Protein AF-A0A382JKB8-F1 (afdb_monomer_lite)

pLDDT: mean 86.58, std 8.22, range [66.44, 96.44]

Foldseek 3Di:
DFFDPVQKDWDDDQWPPPPDPPDTDGDIDIDGGDDDPPDDDPDPD

Structure (mmCIF, N/CA/C/O backbone):
data_AF-A0A382JKB8-F1
#
_entry.id   AF-A0A382JKB8-F1
#
loop_
_atom_site.group_PDB
_atom_site.id
_atom_site.type_symbol
_atom_site.label_atom_id
_atom_site.label_alt_id
_atom_site.label_comp_id
_atom_site.label_asym_id
_atom_site.label_entity_id
_atom_site.label_seq_id
_atom_site.pdbx_PDB_ins_code
_atom_site.Cartn_x
_atom_site.Cartn_y
_atom_site.Cartn_z
_atom_site.occupancy
_atom_site.B_iso_or_equiv
_atom_site.auth_seq_id
_atom_site.auth_comp_id
_atom_site.auth_asym_id
_atom_site.auth_atom_id
_atom_site.pdbx_PDB_model_num
ATOM 1 N N . MET A 1 1 ? -7.580 0.491 19.165 1.00 76.75 1 MET A N 1
ATOM 2 C CA . MET A 1 1 ? -6.516 -0.141 18.357 1.00 76.75 1 MET A CA 1
ATOM 3 C C . MET A 1 1 ? -6.936 -0.084 16.906 1.00 76.75 1 MET A C 1
ATOM 5 O O . MET A 1 1 ? -8.102 -0.347 16.639 1.00 76.75 1 MET A O 1
ATOM 9 N N . VAL A 1 2 ? -6.029 0.291 16.007 1.00 86.69 2 VAL A N 1
ATOM 10 C CA . VAL A 1 2 ? -6.259 0.232 14.559 1.00 86.69 2 VAL A CA 1
ATOM 11 C C . VAL A 1 2 ? -5.477 -0.977 14.047 1.00 86.69 2 VAL A C 1
ATOM 13 O O . VAL A 1 2 ? -4.267 -1.023 14.239 1.00 86.69 2 VAL A O 1
ATOM 16 N N . GLY A 1 3 ? -6.187 -1.970 13.503 1.00 94.31 3 GLY A N 1
ATOM 17 C CA . GLY A 1 3 ? -5.622 -3.251 13.062 1.00 94.31 3 GLY A CA 1
ATOM 18 C C . GLY A 1 3 ? -5.692 -4.382 14.096 1.00 94.31 3 GLY A C 1
ATOM 19 O O . GLY A 1 3 ? -5.663 -4.153 15.306 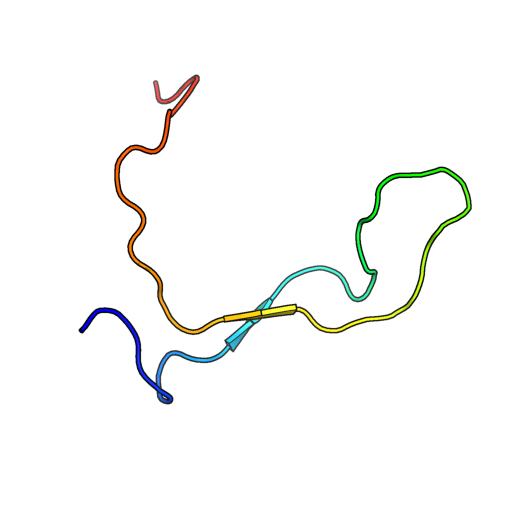1.00 94.31 3 GLY A O 1
ATOM 20 N N . ASN A 1 4 ? -5.809 -5.616 13.601 1.00 94.69 4 ASN A N 1
ATOM 21 C CA . ASN A 1 4 ? -5.746 -6.862 14.367 1.00 94.69 4 ASN A CA 1
ATOM 22 C C . ASN A 1 4 ? -5.320 -8.020 13.435 1.00 94.69 4 ASN A C 1
ATOM 24 O O . ASN A 1 4 ? -4.914 -7.786 12.297 1.00 94.69 4 ASN A O 1
ATOM 28 N N . GLN A 1 5 ? -5.389 -9.266 13.911 1.00 95.19 5 GLN A N 1
ATOM 29 C CA . GLN A 1 5 ? -5.036 -10.432 13.095 1.00 95.19 5 GLN A CA 1
ATOM 30 C C . GLN A 1 5 ? -5.999 -10.658 11.920 1.00 95.19 5 GLN A C 1
ATOM 32 O O . GLN A 1 5 ? -5.567 -11.142 10.879 1.00 95.19 5 GLN A O 1
ATOM 37 N N . ASP A 1 6 ? -7.265 -10.257 12.056 1.00 96.44 6 ASP A N 1
ATOM 38 C CA . ASP A 1 6 ? -8.273 -10.385 10.997 1.00 96.44 6 ASP A CA 1
ATOM 39 C C . ASP A 1 6 ? -8.008 -9.434 9.823 1.00 96.44 6 ASP A C 1
ATOM 41 O O . ASP A 1 6 ? -8.518 -9.656 8.730 1.00 96.44 6 ASP A O 1
ATOM 45 N N . THR A 1 7 ? -7.216 -8.377 10.036 1.00 95.44 7 THR A N 1
ATOM 46 C CA . THR A 1 7 ? -6.835 -7.421 8.987 1.00 95.44 7 THR A CA 1
ATOM 47 C C . THR A 1 7 ? -5.412 -7.606 8.476 1.00 95.44 7 TH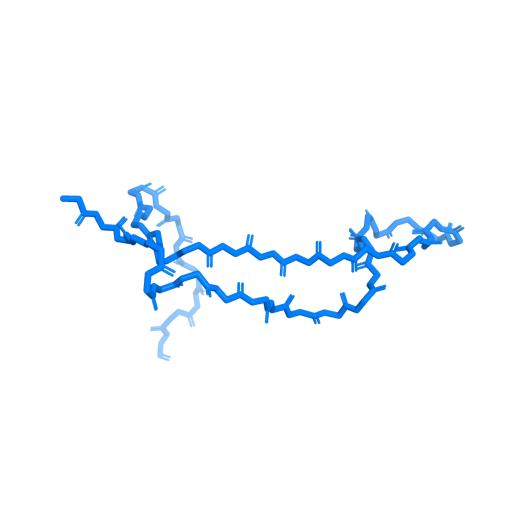R A C 1
ATOM 49 O O . THR A 1 7 ? -4.921 -6.770 7.719 1.00 95.44 7 THR A O 1
ATOM 52 N N . PHE A 1 8 ? -4.727 -8.671 8.898 1.00 94.88 8 PHE A N 1
ATOM 53 C CA . PHE A 1 8 ? -3.393 -8.993 8.411 1.00 94.88 8 PHE A CA 1
ATOM 54 C C . PHE A 1 8 ? -3.459 -9.588 7.007 1.00 94.8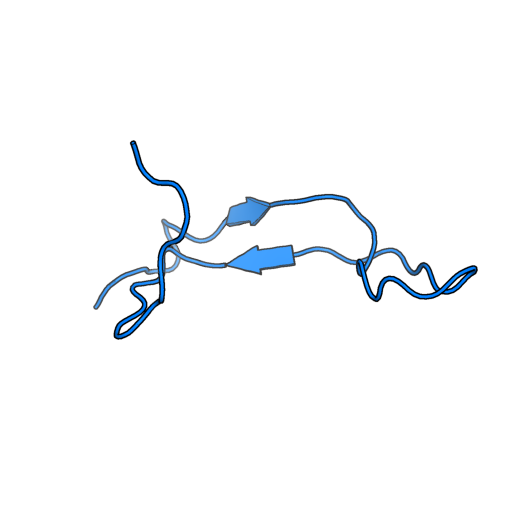8 8 PHE A C 1
ATOM 56 O O . PHE A 1 8 ? -4.031 -10.656 6.795 1.00 94.88 8 PHE A O 1
ATOM 63 N N . GLU A 1 9 ? -2.785 -8.941 6.065 1.00 93.38 9 GLU A N 1
ATOM 64 C CA . GLU A 1 9 ? -2.734 -9.387 4.676 1.00 93.38 9 GLU A CA 1
ATOM 65 C C . GLU A 1 9 ? -1.322 -9.224 4.095 1.00 93.38 9 GLU A C 1
ATOM 67 O O . GLU A 1 9 ? -0.514 -8.415 4.564 1.00 93.38 9 GLU A O 1
ATOM 72 N N . MET A 1 10 ? -1.015 -10.031 3.073 1.00 90.94 10 MET A N 1
ATOM 73 C CA . MET A 1 10 ? 0.230 -9.944 2.308 1.00 90.94 10 MET A CA 1
ATOM 74 C C . MET A 1 10 ? 0.007 -9.110 1.048 1.00 90.94 10 MET A C 1
ATOM 76 O O . MET A 1 10 ? -0.890 -9.403 0.260 1.00 90.94 10 MET A O 1
ATOM 80 N N . TYR A 1 11 ? 0.861 -8.115 0.826 1.00 82.62 11 TYR A N 1
ATOM 81 C CA . TYR A 1 11 ? 0.735 -7.165 -0.278 1.00 82.62 11 TYR A CA 1
ATOM 82 C C . TYR A 1 11 ? 2.061 -6.985 -1.029 1.00 82.62 11 TYR A C 1
ATOM 84 O O . TYR A 1 11 ? 3.139 -7.271 -0.513 1.00 82.62 11 TYR A O 1
ATOM 92 N N . GLY A 1 12 ? 1.990 -6.449 -2.249 1.00 79.06 12 GLY A N 1
ATOM 93 C CA . GLY A 1 12 ? 3.160 -6.009 -3.013 1.00 79.06 12 GLY A CA 1
ATOM 94 C C . GLY A 1 12 ? 3.852 -7.082 -3.863 1.00 79.06 12 GLY A C 1
ATOM 95 O O . GLY A 1 12 ? 3.397 -8.214 -4.012 1.00 79.06 12 GLY A O 1
ATOM 96 N N . THR A 1 13 ? 4.964 -6.680 -4.477 1.00 74.88 13 THR A N 1
ATOM 97 C CA . THR A 1 13 ? 5.775 -7.498 -5.392 1.00 74.88 13 THR A CA 1
ATOM 98 C C . THR A 1 13 ? 6.670 -8.460 -4.593 1.00 74.88 13 THR A C 1
ATOM 100 O O . THR A 1 13 ? 7.168 -8.060 -3.538 1.00 74.88 13 THR A O 1
ATOM 103 N N . PRO A 1 14 ? 6.962 -9.691 -5.070 1.00 80.19 14 PRO A N 1
ATOM 104 C CA . PRO A 1 14 ? 7.792 -10.662 -4.345 1.00 80.19 14 PRO A CA 1
ATOM 105 C C . PRO A 1 14 ? 9.289 -10.309 -4.349 1.00 80.19 14 PRO A C 1
ATOM 107 O O . PRO A 1 14 ? 10.119 -11.205 -4.421 1.00 80.19 14 PRO A O 1
ATOM 110 N N . TYR A 1 15 ? 9.659 -9.029 -4.321 1.00 85.06 15 TYR A N 1
ATOM 111 C CA . TYR A 1 15 ? 11.040 -8.550 -4.300 1.00 85.06 15 TYR A CA 1
ATOM 112 C C . TYR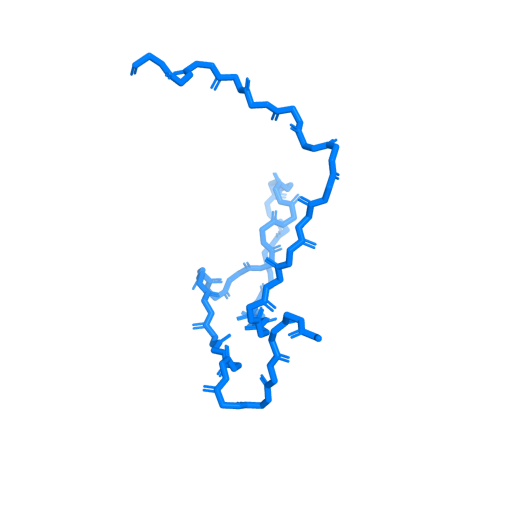 A 1 15 ? 11.190 -7.452 -3.251 1.00 85.06 15 TYR A C 1
ATOM 114 O O . TYR A 1 15 ? 10.316 -6.603 -3.132 1.00 85.06 15 TYR A O 1
ATOM 122 N N . CYS A 1 16 ? 12.316 -7.438 -2.534 1.00 81.38 16 CYS A N 1
ATOM 123 C CA . CYS A 1 16 ? 12.582 -6.540 -1.399 1.00 81.38 16 CYS A CA 1
ATOM 124 C C . CYS A 1 16 ? 12.576 -5.038 -1.703 1.00 81.38 16 CYS A C 1
ATOM 126 O O . CYS A 1 16 ? 12.651 -4.246 -0.770 1.00 81.38 16 CYS A O 1
ATOM 128 N N . GLY A 1 17 ? 12.546 -4.643 -2.978 1.00 75.81 17 GLY A N 1
ATOM 129 C CA . GLY A 1 17 ? 12.389 -3.244 -3.369 1.00 75.81 17 GLY A CA 1
ATOM 130 C C . GLY A 1 17 ? 13.495 -2.306 -2.880 1.00 75.81 17 GLY A C 1
ATOM 131 O O . GLY A 1 17 ? 13.265 -1.104 -2.876 1.00 75.81 17 GLY A O 1
ATOM 132 N N . LYS A 1 18 ? 14.679 -2.819 -2.493 1.00 75.62 18 LYS A N 1
ATOM 133 C CA . LYS A 1 18 ? 15.785 -1.984 -1.985 1.00 75.62 18 LYS A CA 1
ATOM 134 C C . LYS A 1 18 ? 16.220 -0.892 -2.975 1.00 75.62 18 LYS A C 1
ATOM 136 O O . LYS A 1 18 ? 16.669 0.166 -2.564 1.00 75.62 18 LYS A O 1
ATOM 141 N N . GLY A 1 19 ? 15.941 -1.093 -4.264 1.00 70.06 19 GLY A N 1
ATOM 142 C CA . GLY A 1 19 ? 16.007 -0.037 -5.272 1.00 70.06 19 GLY A CA 1
ATOM 143 C C . GLY A 1 19 ? 17.389 0.135 -5.896 1.00 70.06 19 GLY A C 1
ATOM 144 O O . GLY A 1 19 ? 17.514 0.875 -6.869 1.00 70.06 19 GLY A O 1
ATOM 145 N N . GLU A 1 20 ? 18.413 -0.577 -5.419 1.00 81.69 20 GLU A N 1
ATOM 146 C CA . GLU A 1 20 ? 19.732 -0.575 -6.044 1.00 81.69 20 GLU A CA 1
ATOM 147 C C . GLU A 1 20 ? 19.803 -1.539 -7.243 1.00 81.69 20 GLU A C 1
ATOM 149 O O . GLU A 1 20 ? 19.295 -2.670 -7.185 1.00 81.69 20 GLU A O 1
ATOM 154 N N . PRO A 1 21 ? 20.487 -1.145 -8.335 1.00 78.00 21 PRO A N 1
ATOM 155 C CA . PRO A 1 21 ? 20.740 -2.030 -9.464 1.00 78.00 21 PRO A CA 1
ATOM 156 C C . PRO A 1 21 ? 21.366 -3.351 -9.008 1.00 78.00 21 PRO A C 1
ATOM 158 O O . PRO A 1 21 ? 22.348 -3.368 -8.267 1.00 78.00 21 PRO A O 1
ATOM 161 N N . ASN A 1 22 ? 20.800 -4.465 -9.481 1.00 73.12 22 ASN A N 1
ATOM 162 C CA . ASN A 1 22 ? 21.254 -5.823 -9.167 1.00 73.12 22 ASN A CA 1
ATOM 163 C C . ASN A 1 22 ? 21.109 -6.246 -7.683 1.00 73.12 22 ASN A C 1
ATOM 165 O O . ASN A 1 22 ? 21.636 -7.288 -7.299 1.00 73.12 22 ASN A O 1
ATOM 169 N N . GLN A 1 23 ? 20.369 -5.497 -6.852 1.00 74.56 23 GLN A N 1
ATOM 170 C CA . GLN A 1 23 ? 19.999 -5.909 -5.491 1.00 74.56 23 GLN A CA 1
ATOM 171 C C . GLN A 1 23 ? 18.514 -6.271 -5.416 1.00 74.56 23 GLN A C 1
ATOM 173 O O . GLN A 1 23 ? 17.666 -5.498 -4.976 1.00 74.56 23 GLN A O 1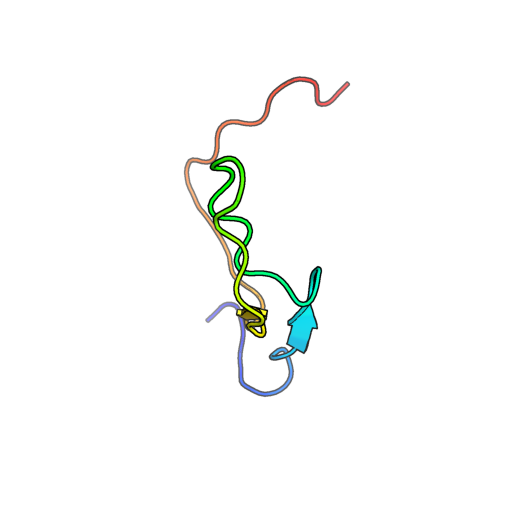
ATOM 178 N N . SER A 1 24 ? 18.201 -7.496 -5.842 1.00 79.88 24 SER A N 1
ATOM 179 C CA . SER A 1 24 ? 16.867 -8.075 -5.685 1.00 79.88 24 SER A CA 1
ATOM 180 C C . SER A 1 24 ? 16.953 -9.414 -4.960 1.00 79.88 24 SER A C 1
ATOM 182 O O . SER A 1 24 ? 17.706 -10.305 -5.344 1.00 79.88 24 SER A O 1
ATOM 184 N N . ILE A 1 25 ? 16.176 -9.549 -3.891 1.00 84.44 25 ILE A N 1
ATOM 185 C CA . ILE A 1 25 ? 15.928 -10.815 -3.203 1.00 84.44 25 ILE A CA 1
ATOM 186 C C . ILE A 1 25 ? 14.423 -10.991 -3.079 1.00 84.44 25 ILE A C 1
ATOM 188 O O . ILE A 1 25 ? 13.694 -10.012 -2.895 1.00 84.44 25 ILE A O 1
ATOM 192 N N . ARG A 1 26 ? 13.961 -12.239 -3.193 1.00 86.31 26 ARG A N 1
ATOM 193 C CA . ARG A 1 26 ? 12.552 -12.551 -2.996 1.00 86.31 26 ARG A CA 1
ATOM 194 C C . ARG A 1 26 ? 12.176 -12.482 -1.525 1.00 86.31 26 ARG A C 1
ATOM 196 O O . ARG A 1 26 ? 12.781 -13.172 -0.709 1.00 86.31 26 ARG A O 1
ATOM 203 N N . VAL A 1 27 ? 11.177 -11.668 -1.208 1.00 85.38 27 VAL A N 1
ATOM 204 C CA . VAL A 1 27 ? 10.619 -11.516 0.143 1.00 85.38 27 VAL A CA 1
ATOM 205 C C . VAL A 1 27 ? 9.100 -11.373 0.057 1.00 85.38 27 VAL A C 1
ATOM 207 O O . VAL A 1 27 ? 8.569 -11.074 -1.013 1.00 85.38 27 VAL A O 1
ATOM 210 N N . GLY A 1 28 ? 8.410 -11.580 1.178 1.00 85.62 28 GLY A N 1
ATOM 211 C CA . GLY A 1 28 ? 7.003 -11.211 1.337 1.00 85.62 28 GLY A CA 1
ATOM 212 C C . GLY A 1 28 ? 6.874 -9.924 2.150 1.00 85.62 28 GLY A C 1
ATOM 213 O O . GLY A 1 28 ? 7.655 -9.713 3.078 1.00 85.62 28 GLY A O 1
ATOM 214 N N . HIS A 1 29 ? 5.884 -9.093 1.823 1.00 88.00 29 HIS A N 1
ATOM 215 C CA . HIS A 1 29 ? 5.497 -7.938 2.634 1.00 88.00 29 HIS A CA 1
ATOM 216 C C . HIS A 1 29 ? 4.092 -8.167 3.167 1.00 88.00 29 HIS A C 1
ATOM 218 O O . HIS A 1 29 ? 3.215 -8.630 2.438 1.00 88.00 29 HIS A O 1
ATOM 224 N N . ALA A 1 30 ? 3.883 -7.863 4.440 1.00 91.75 30 ALA A N 1
ATOM 225 C CA . ALA A 1 30 ? 2.599 -8.047 5.088 1.00 91.75 30 ALA A CA 1
ATOM 226 C C . ALA A 1 30 ? 2.415 -7.019 6.195 1.00 91.75 30 ALA A C 1
ATOM 228 O O . ALA A 1 30 ? 3.389 -6.611 6.831 1.00 91.75 30 ALA A O 1
ATOM 229 N N . SER A 1 31 ? 1.172 -6.615 6.421 1.00 93.31 31 SER A N 1
ATOM 230 C CA . SER A 1 31 ? 0.818 -5.685 7.487 1.00 93.31 31 SER A CA 1
ATOM 231 C C . SER A 1 31 ? -0.645 -5.882 7.877 1.00 93.31 31 SER A C 1
ATOM 233 O O . SER A 1 31 ? -1.464 -6.154 6.998 1.00 93.31 31 SER A O 1
ATOM 235 N N . PRO A 1 32 ? -1.011 -5.715 9.159 1.00 95.31 32 PRO A N 1
ATOM 236 C CA . PRO A 1 32 ? -2.384 -5.383 9.511 1.00 95.31 32 PRO A CA 1
ATOM 237 C C . PRO A 1 32 ? -2.713 -3.950 9.061 1.00 95.31 32 PRO A C 1
ATOM 239 O O . PRO A 1 32 ? -1.826 -3.192 8.653 1.00 95.31 32 PR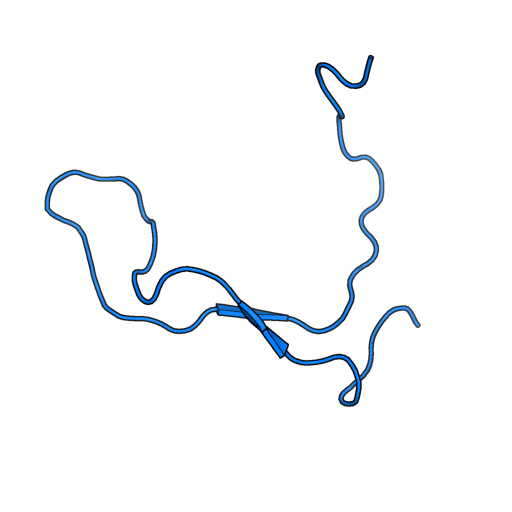O A O 1
ATOM 242 N N . VAL A 1 33 ? -3.975 -3.540 9.189 1.00 95.38 33 VAL A N 1
ATOM 243 C CA . VAL A 1 33 ? -4.359 -2.128 9.000 1.00 95.38 33 VAL A CA 1
ATOM 244 C C . VAL A 1 33 ? -3.586 -1.243 9.986 1.00 95.38 33 VAL A C 1
ATOM 246 O O . VAL A 1 33 ? -3.561 -1.517 11.183 1.00 95.38 33 VAL A O 1
ATOM 249 N N . CYS A 1 34 ? -2.984 -0.162 9.491 1.00 93.25 34 CYS A N 1
ATOM 250 C CA . CYS A 1 34 ? -2.221 0.796 10.290 1.00 93.25 34 CYS A CA 1
ATOM 251 C C . CYS A 1 34 ? -2.800 2.208 10.155 1.00 93.25 34 CYS A C 1
ATOM 253 O O . CYS A 1 34 ? -3.265 2.595 9.084 1.00 93.25 34 CYS A O 1
ATOM 255 N N . LEU A 1 35 ? -2.737 2.985 11.238 1.00 94.19 35 LEU A N 1
ATOM 256 C CA . LEU A 1 35 ? -3.004 4.423 11.231 1.00 94.19 35 LEU A CA 1
ATOM 257 C C . LEU A 1 35 ? -1.678 5.154 11.428 1.00 94.19 35 LEU A C 1
ATOM 259 O O . LEU A 1 35 ? -0.986 4.909 12.414 1.00 94.19 35 LEU A O 1
ATOM 263 N N . PHE A 1 36 ? -1.346 6.042 10.498 1.00 93.50 36 PHE A N 1
ATOM 264 C CA . PHE A 1 36 ? -0.164 6.893 10.576 1.00 93.50 36 PHE A CA 1
ATOM 265 C C . PHE A 1 36 ? -0.596 8.338 10.814 1.00 93.50 36 PHE A C 1
ATOM 267 O O . PHE A 1 36 ? -1.512 8.833 10.159 1.00 93.50 36 PHE A O 1
ATOM 274 N N . GLU A 1 37 ? 0.077 9.008 11.743 1.00 94.88 37 GLU A N 1
ATOM 275 C CA . GLU A 1 37 ? -0.119 10.428 12.033 1.00 94.88 37 GLU A CA 1
ATOM 276 C C . GLU A 1 37 ? 1.026 11.249 11.423 1.00 94.88 37 GLU A C 1
ATOM 278 O O . GLU A 1 37 ? 2.134 10.741 11.255 1.00 94.88 37 GLU A O 1
ATOM 283 N N . ASN A 1 38 ? 0.768 12.527 11.122 1.00 95.44 38 ASN A N 1
ATOM 284 C CA . ASN A 1 38 ? 1.765 13.475 10.597 1.00 95.44 38 ASN A CA 1
ATOM 285 C C . ASN A 1 38 ? 2.406 13.057 9.257 1.00 95.44 38 ASN A C 1
ATOM 287 O O . ASN A 1 38 ? 3.600 13.253 9.044 1.00 95.44 38 ASN A O 1
ATOM 291 N N . VAL A 1 39 ? 1.616 12.480 8.348 1.00 93.69 39 VAL A N 1
ATOM 292 C CA . VAL A 1 39 ? 2.064 12.137 6.989 1.00 93.69 39 VAL A CA 1
ATOM 293 C C . VAL A 1 39 ? 1.879 13.337 6.061 1.00 93.69 39 VAL A C 1
ATOM 295 O O . VAL A 1 39 ? 0.788 13.899 5.977 1.00 93.69 39 VAL A O 1
ATOM 298 N N . GLU A 1 40 ? 2.932 13.709 5.335 1.00 94.56 40 GLU A N 1
ATOM 299 C CA . GLU A 1 40 ? 2.848 14.707 4.268 1.00 94.56 40 GLU A CA 1
ATOM 300 C C . GLU A 1 40 ? 2.204 14.090 3.019 1.00 94.56 40 GLU A C 1
ATOM 302 O O . GLU A 1 40 ? 2.639 13.046 2.529 1.00 94.56 40 GLU A O 1
ATOM 307 N N . ILE A 1 41 ? 1.161 14.735 2.492 1.00 91.31 41 ILE A N 1
ATOM 308 C CA . ILE A 1 41 ? 0.481 14.313 1.263 1.00 91.31 41 ILE A CA 1
ATOM 309 C C . ILE A 1 41 ? 0.744 15.358 0.182 1.00 91.31 41 ILE A C 1
ATOM 311 O O . ILE A 1 41 ? 0.423 16.534 0.352 1.00 91.31 41 ILE A O 1
ATOM 315 N N . PHE A 1 42 ? 1.287 14.922 -0.952 1.00 92.56 42 PHE A N 1
ATOM 316 C CA . PHE A 1 42 ? 1.588 15.780 -2.097 1.00 92.56 42 PHE A CA 1
ATOM 317 C C . PHE A 1 42 ? 0.667 15.441 -3.278 1.00 92.56 42 PHE A C 1
ATOM 319 O O . PHE A 1 42 ? 0.462 14.270 -3.583 1.00 92.56 42 PHE A O 1
ATOM 326 N N . GLY A 1 43 ? 0.140 16.459 -3.970 1.00 90.50 43 GLY A N 1
ATOM 327 C CA . GLY A 1 43 ? -0.571 16.284 -5.249 1.00 90.50 43 GLY A CA 1
ATOM 328 C C . GLY A 1 43 ? -2.016 15.765 -5.183 1.00 90.50 43 GLY A C 1
ATOM 329 O O . GLY A 1 43 ? -2.501 15.250 -6.182 1.00 90.50 43 GLY A O 1
ATOM 330 N N . GLY A 1 44 ? -2.711 15.889 -4.048 1.00 79.56 44 GLY A N 1
ATOM 331 C CA . GLY A 1 44 ? -4.062 15.339 -3.834 1.00 79.56 44 GLY A CA 1
ATOM 332 C C . GLY A 1 44 ? -5.239 16.160 -4.385 1.00 79.56 44 GLY A C 1
ATOM 333 O O . GLY A 1 44 ? -6.227 16.307 -3.669 1.00 79.56 44 GLY A O 1
ATOM 334 N N . ALA A 1 45 ? -5.119 16.733 -5.587 1.00 66.44 45 ALA A N 1
ATOM 335 C CA . ALA A 1 45 ? -6.230 17.426 -6.257 1.00 66.44 45 ALA A CA 1
ATOM 336 C C . ALA A 1 45 ? -7.251 16.446 -6.857 1.00 66.44 45 ALA A C 1
ATOM 338 O O . ALA A 1 45 ? -6.818 15.384 -7.359 1.00 66.44 45 ALA A O 1
#

Sequence (45 aa):
MVGNQDTFEMYGTPYCGKGEPNQSIRVGHASPVCLFENVEIFGGA

Secondary structure (DSSP, 8-state):
----GGG-EEES-SS----STT------EEE-----SS-------

Radius of gyration: 14.57 Å; chains: 1; bounding box: 30×30×28 Å

Organism: NCBI:txid408172